Protein AF-A0A7J8SJQ9-F1 (afdb_monomer_lite)

Organism: Gossypium davidsonii (NCBI:txid34287)

Secondary structure (DSSP, 8-state):
-HHHHHHHHHHHHHHTSTT--TTHHHHHHHHGGGGHHHHHHHHHS-HHHHHHHHHHH-

Radius of gyration: 10.3 Å; chains: 1; bounding box: 23×21×30 Å

Sequence (58 aa):
MVIQESALKLYLTLCEVEGLIEDEPYRASSKIPDYLTQMFIFFSLPSSVRLEWVRRFL

pLDDT: mean 87.04, std 7.17, range [59.59, 94.5]

Structure (mmCIF, N/CA/C/O backbone):
data_AF-A0A7J8SJQ9-F1
#
_entry.id   AF-A0A7J8SJQ9-F1
#
loop_
_atom_site.group_PDB
_atom_site.id
_atom_site.type_symbol
_atom_site.label_atom_id
_atom_site.label_alt_id
_atom_site.label_comp_id
_atom_site.label_asym_id
_atom_site.label_entity_id
_atom_site.label_seq_id
_atom_site.pdbx_PDB_ins_code
_atom_site.Cartn_x
_atom_site.Cartn_y
_atom_site.Cartn_z
_atom_site.occupancy
_atom_site.B_iso_or_equiv
_atom_site.auth_seq_id
_atom_site.auth_comp_id
_atom_site.auth_asym_id
_atom_site.auth_atom_id
_atom_site.pdbx_PDB_model_num
ATOM 1 N N . MET A 1 1 ? -2.759 7.891 19.551 1.00 59.59 1 MET A N 1
ATOM 2 C CA . MET A 1 1 ? -1.546 7.221 19.034 1.00 59.59 1 MET A CA 1
ATOM 3 C C . MET A 1 1 ? -1.793 6.333 17.801 1.00 59.59 1 MET A C 1
ATOM 5 O O . MET A 1 1 ? -0.830 5.969 17.155 1.00 59.59 1 MET A O 1
ATOM 9 N N . VAL A 1 2 ? -3.045 6.057 17.397 1.00 69.06 2 VAL A N 1
ATOM 10 C CA . VAL A 1 2 ? -3.381 5.103 16.307 1.00 69.06 2 VAL A CA 1
ATOM 11 C C . VAL A 1 2 ? -3.049 5.605 14.886 1.00 69.06 2 VAL A C 1
ATOM 13 O O . VAL A 1 2 ? -2.708 4.822 14.000 1.00 69.06 2 VAL A O 1
ATOM 16 N N . ILE A 1 3 ? -3.125 6.920 14.645 1.00 72.94 3 ILE A N 1
ATOM 17 C CA . ILE A 1 3 ? -2.905 7.503 13.306 1.00 72.94 3 ILE A CA 1
ATOM 18 C C . ILE A 1 3 ? -1.421 7.460 12.910 1.00 72.94 3 ILE A C 1
ATOM 20 O O . ILE A 1 3 ? -1.107 7.143 11.768 1.00 72.94 3 ILE A O 1
ATOM 24 N N . GLN A 1 4 ? -0.506 7.709 13.854 1.00 77.25 4 GLN A N 1
ATOM 25 C CA . GLN A 1 4 ? 0.941 7.662 13.599 1.00 77.25 4 GLN A CA 1
ATOM 26 C C . GLN A 1 4 ? 1.416 6.244 13.261 1.00 77.25 4 GLN A C 1
ATOM 28 O O . GLN A 1 4 ? 2.171 6.065 12.311 1.00 77.25 4 GLN A O 1
ATOM 33 N N . GLU A 1 5 ? 0.925 5.232 13.981 1.00 84.06 5 GLU A N 1
ATOM 34 C CA . GLU A 1 5 ? 1.226 3.822 13.693 1.00 84.06 5 GLU A CA 1
ATOM 35 C C . GLU A 1 5 ? 0.712 3.408 12.310 1.00 84.06 5 GLU A C 1
ATOM 37 O O . GLU A 1 5 ? 1.396 2.710 11.562 1.00 84.06 5 GLU A O 1
ATOM 42 N N . SER A 1 6 ? -0.475 3.890 11.936 1.00 82.00 6 SER A N 1
ATOM 43 C CA . SER A 1 6 ? -1.072 3.611 10.630 1.00 82.00 6 SER A CA 1
ATOM 44 C C . SER A 1 6 ? -0.318 4.297 9.486 1.00 82.00 6 SER A C 1
ATOM 46 O O . SER A 1 6 ? -0.095 3.678 8.448 1.00 82.00 6 SER A O 1
ATOM 48 N N . ALA A 1 7 ? 0.123 5.542 9.688 1.00 82.31 7 ALA A N 1
ATOM 49 C CA . ALA A 1 7 ? 0.943 6.279 8.728 1.00 82.31 7 ALA A CA 1
ATOM 50 C C . ALA A 1 7 ? 2.328 5.637 8.545 1.00 82.31 7 ALA A C 1
ATOM 52 O O . ALA A 1 7 ? 2.800 5.499 7.418 1.00 82.31 7 ALA A O 1
ATOM 53 N N . LEU A 1 8 ? 2.950 5.168 9.633 1.00 87.81 8 LEU A N 1
ATOM 54 C CA . LEU A 1 8 ? 4.208 4.425 9.564 1.00 87.81 8 LEU A CA 1
ATOM 55 C C . LEU A 1 8 ? 4.032 3.110 8.796 1.00 87.81 8 LEU A C 1
ATOM 57 O O . LEU A 1 8 ? 4.809 2.807 7.894 1.00 87.81 8 LEU A O 1
ATOM 61 N N . LYS A 1 9 ? 2.979 2.347 9.110 1.00 90.88 9 LYS A N 1
ATOM 62 C CA . LYS A 1 9 ? 2.656 1.103 8.403 1.00 90.88 9 LYS A CA 1
ATOM 63 C C . LYS A 1 9 ? 2.415 1.343 6.913 1.00 90.88 9 LYS A C 1
ATOM 65 O O . LYS A 1 9 ? 2.851 0.540 6.090 1.00 90.88 9 LYS A O 1
ATOM 70 N N . LEU A 1 10 ? 1.733 2.434 6.571 1.00 89.88 10 LEU A N 1
ATOM 71 C CA . LEU A 1 10 ? 1.491 2.838 5.191 1.00 89.88 10 LEU A CA 1
ATOM 72 C C . LEU A 1 10 ? 2.805 3.115 4.463 1.00 89.88 10 LEU A C 1
ATOM 74 O O . LEU A 1 10 ? 3.020 2.553 3.394 1.00 89.88 10 LEU A O 1
ATOM 78 N N . TYR A 1 11 ? 3.676 3.938 5.048 1.00 90.62 11 TYR A N 1
ATOM 79 C CA . TYR A 1 11 ? 4.976 4.259 4.464 1.00 90.62 11 TYR A CA 1
ATOM 80 C C . TYR A 1 11 ? 5.808 2.996 4.209 1.00 90.62 11 TYR A C 1
ATOM 82 O O . TYR A 1 11 ? 6.270 2.781 3.093 1.00 90.62 11 TYR A O 1
ATOM 90 N N . LEU A 1 12 ? 5.911 2.110 5.204 1.00 92.25 12 LEU A N 1
ATOM 91 C CA . LEU A 1 12 ? 6.632 0.841 5.062 1.00 92.25 12 LEU A CA 1
ATOM 92 C C . LEU A 1 12 ? 6.038 -0.034 3.952 1.00 92.25 12 LEU A C 1
ATOM 94 O O . LEU A 1 12 ? 6.772 -0.557 3.122 1.00 92.25 12 LEU A O 1
ATOM 98 N N . THR A 1 13 ? 4.707 -0.128 3.886 1.00 92.31 13 THR A N 1
ATOM 99 C CA . THR A 1 13 ? 4.028 -0.912 2.844 1.00 92.31 13 THR A CA 1
ATOM 100 C C . THR A 1 13 ? 4.258 -0.320 1.453 1.00 92.31 13 THR A C 1
ATOM 102 O O . THR A 1 13 ? 4.353 -1.071 0.492 1.00 92.31 13 THR A O 1
ATOM 105 N N . LEU A 1 14 ? 4.343 1.009 1.323 1.00 91.81 14 LEU A N 1
ATOM 106 C CA . LEU A 1 14 ? 4.675 1.673 0.060 1.00 91.81 14 LEU A CA 1
ATOM 107 C C . LEU A 1 14 ? 6.121 1.383 -0.360 1.00 91.81 14 LEU A C 1
ATOM 109 O O . LEU A 1 14 ? 6.348 1.104 -1.528 1.00 91.81 14 LEU A O 1
ATOM 113 N N . CYS A 1 15 ? 7.081 1.378 0.568 1.00 91.12 15 CYS A N 1
ATOM 114 C CA . CYS A 1 15 ? 8.471 1.012 0.264 1.00 91.12 15 CYS A CA 1
ATOM 115 C C . CYS A 1 15 ? 8.627 -0.433 -0.242 1.00 91.12 15 CYS A C 1
ATOM 117 O O . CYS A 1 15 ? 9.575 -0.723 -0.965 1.00 91.12 15 CYS A O 1
ATOM 119 N N . GLU A 1 16 ? 7.709 -1.330 0.123 1.00 92.50 16 GLU A N 1
ATOM 120 C CA . GLU A 1 16 ? 7.687 -2.727 -0.334 1.00 92.50 16 GLU A CA 1
ATOM 121 C C . GLU A 1 16 ? 7.027 -2.911 -1.713 1.00 92.50 16 GLU A C 1
ATOM 123 O O . GLU A 1 16 ? 7.097 -3.997 -2.289 1.00 92.50 16 GLU A O 1
ATOM 128 N N . VAL A 1 17 ? 6.371 -1.882 -2.263 1.00 91.56 17 VAL A N 1
ATOM 129 C CA . VAL A 1 17 ? 5.769 -1.963 -3.600 1.00 91.56 17 VAL A CA 1
ATOM 130 C C . VAL A 1 17 ? 6.871 -1.875 -4.654 1.00 91.56 17 VAL A C 1
ATOM 132 O O . VAL A 1 17 ? 7.411 -0.804 -4.933 1.00 91.56 17 VAL A O 1
ATOM 135 N N . GLU A 1 18 ? 7.174 -3.010 -5.283 1.00 91.56 18 GLU A N 1
ATOM 136 C CA . GLU A 1 18 ? 8.106 -3.069 -6.408 1.00 91.56 18 GLU A CA 1
ATOM 137 C C . GLU A 1 18 ? 7.679 -2.130 -7.547 1.00 91.56 18 GLU A C 1
ATOM 139 O O . GLU A 1 18 ? 6.510 -2.076 -7.935 1.00 91.56 18 GLU A O 1
ATOM 144 N N . GLY A 1 19 ? 8.645 -1.406 -8.118 1.00 90.06 19 GLY A N 1
ATOM 145 C CA . GLY A 1 19 ? 8.428 -0.529 -9.272 1.00 90.06 19 GLY A CA 1
ATOM 146 C C . GLY A 1 19 ? 8.004 0.905 -8.944 1.00 90.06 19 GLY A C 1
ATOM 147 O O . GLY A 1 19 ? 7.767 1.667 -9.888 1.00 90.06 19 GLY A O 1
ATOM 148 N N . LEU A 1 20 ? 7.928 1.270 -7.657 1.00 89.81 20 LEU A N 1
ATOM 149 C CA . LEU A 1 20 ? 7.909 2.669 -7.230 1.00 89.81 20 LEU A CA 1
ATOM 150 C C . LEU A 1 20 ? 9.315 3.277 -7.290 1.00 89.81 20 LEU A C 1
ATOM 152 O O . LEU A 1 20 ? 10.308 2.631 -6.953 1.00 89.81 20 LEU A O 1
ATOM 156 N N . ILE A 1 21 ? 9.391 4.533 -7.718 1.00 89.88 21 ILE A N 1
ATOM 157 C CA . ILE A 1 21 ? 10.616 5.339 -7.693 1.00 89.88 21 ILE A CA 1
ATOM 158 C C . ILE A 1 21 ? 10.836 5.848 -6.261 1.00 89.88 21 ILE A C 1
ATOM 160 O O . ILE A 1 21 ? 9.880 6.059 -5.526 1.00 89.88 21 ILE A O 1
ATOM 164 N N . GLU A 1 22 ? 12.088 6.084 -5.866 1.00 85.00 22 GLU A N 1
ATOM 165 C CA . GLU A 1 22 ? 12.517 6.415 -4.494 1.00 85.00 22 GLU A CA 1
ATOM 166 C C . GLU A 1 22 ? 11.692 7.521 -3.787 1.00 85.00 22 GLU A C 1
ATOM 168 O O . GLU A 1 22 ? 11.463 7.443 -2.583 1.00 85.00 22 GLU A O 1
ATOM 173 N N . ASP A 1 23 ? 11.178 8.512 -4.527 1.00 89.81 23 ASP A N 1
ATOM 174 C CA . ASP A 1 23 ? 10.383 9.634 -3.989 1.00 89.81 23 ASP A CA 1
ATOM 175 C C . ASP A 1 23 ? 8.858 9.368 -3.961 1.00 89.81 23 ASP A C 1
ATOM 177 O O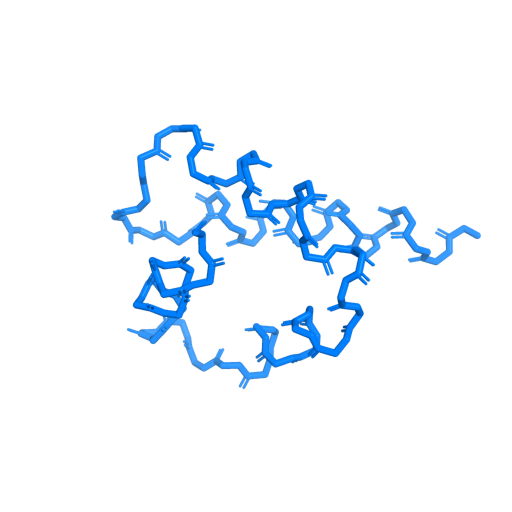 . ASP A 1 23 ? 8.100 10.043 -3.259 1.00 89.81 23 ASP A O 1
ATOM 181 N N . GLU A 1 24 ? 8.367 8.373 -4.705 1.00 91.00 24 GLU A N 1
ATOM 182 C CA . GLU A 1 24 ? 6.933 8.063 -4.798 1.00 91.00 24 GLU A CA 1
ATOM 183 C C . GLU A 1 24 ? 6.322 7.574 -3.470 1.00 91.00 24 GLU A C 1
ATOM 185 O O . GLU A 1 24 ? 5.236 8.055 -3.125 1.00 91.00 24 GLU A O 1
ATOM 190 N N . PRO A 1 25 ? 6.983 6.712 -2.665 1.00 90.25 25 PRO A N 1
ATOM 1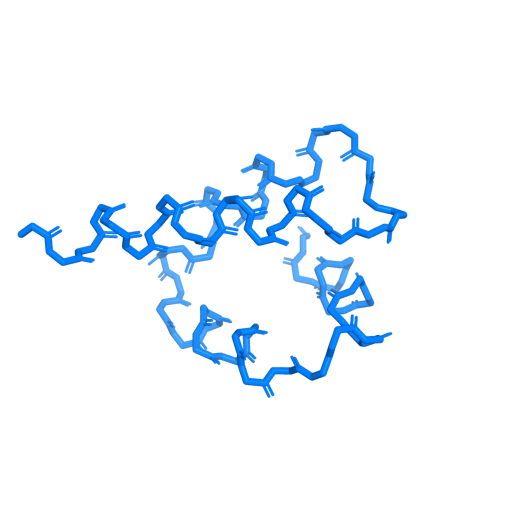91 C CA . PRO A 1 25 ? 6.503 6.344 -1.334 1.00 90.25 25 PRO A CA 1
ATOM 192 C C . PRO A 1 25 ? 6.329 7.554 -0.417 1.00 90.25 25 PRO A C 1
ATOM 194 O O . PRO A 1 25 ? 5.324 7.654 0.288 1.00 90.25 25 PRO A O 1
ATOM 197 N N . TYR A 1 26 ? 7.265 8.507 -0.460 1.00 88.75 26 TYR A N 1
ATOM 198 C CA . TYR A 1 26 ? 7.189 9.722 0.344 1.00 88.75 26 TYR A CA 1
ATOM 199 C C . TYR A 1 26 ? 5.991 10.581 -0.074 1.00 88.75 26 TYR A C 1
ATOM 201 O O . TYR A 1 26 ? 5.147 10.909 0.763 1.00 88.75 26 TYR A O 1
ATOM 209 N N . ARG A 1 27 ? 5.840 10.858 -1.377 1.00 88.88 27 ARG A N 1
ATOM 210 C CA . ARG A 1 27 ? 4.698 11.620 -1.914 1.00 88.88 27 ARG A CA 1
ATOM 211 C C . ARG A 1 27 ? 3.348 10.958 -1.655 1.00 88.88 27 ARG A C 1
ATOM 213 O O . ARG A 1 27 ? 2.369 11.649 -1.382 1.00 88.88 27 ARG A O 1
ATOM 220 N N . ALA A 1 28 ? 3.276 9.634 -1.749 1.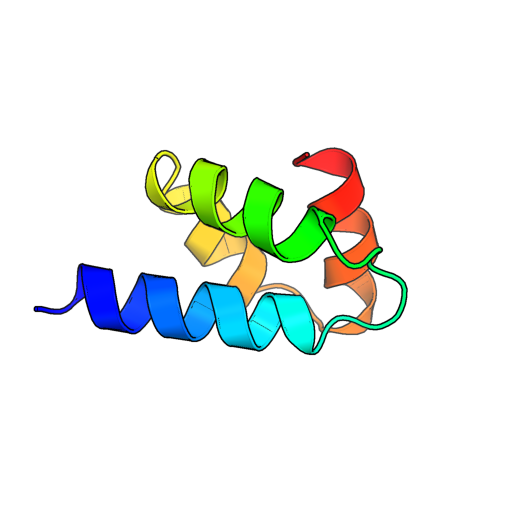00 87.31 28 ALA A N 1
ATOM 221 C CA . ALA A 1 28 ? 2.041 8.905 -1.495 1.00 87.31 28 ALA A CA 1
ATOM 222 C C . ALA A 1 28 ? 1.715 8.944 0.004 1.00 87.31 28 ALA A C 1
ATOM 224 O O . ALA A 1 28 ? 0.592 9.272 0.384 1.00 87.31 28 ALA A O 1
ATOM 225 N N . SER A 1 29 ? 2.708 8.709 0.866 1.00 86.94 29 SER A N 1
ATOM 226 C CA . SER A 1 29 ? 2.536 8.738 2.322 1.00 86.94 29 SER A CA 1
ATOM 227 C C . SER A 1 29 ? 2.169 10.114 2.885 1.00 86.94 29 SER A C 1
ATOM 229 O O . SER A 1 29 ? 1.520 10.167 3.924 1.00 86.94 29 SER A O 1
ATOM 231 N N . SER A 1 30 ? 2.529 11.214 2.215 1.00 85.31 30 SER A N 1
ATOM 232 C CA . SER A 1 30 ? 2.145 12.565 2.641 1.00 85.31 30 SER A CA 1
ATOM 233 C C . SER A 1 30 ? 0.717 12.938 2.238 1.00 85.31 30 SER A C 1
ATOM 235 O O . SER A 1 30 ? 0.071 13.683 2.962 1.00 85.31 30 SER A O 1
ATOM 237 N N . LYS A 1 31 ? 0.202 12.389 1.128 1.00 82.88 31 LYS A N 1
ATOM 238 C CA . LYS A 1 31 ? -1.161 12.646 0.632 1.00 82.88 31 LYS A CA 1
ATOM 239 C C . LYS A 1 31 ? -2.215 11.710 1.236 1.00 82.88 31 LYS A C 1
ATOM 241 O O . LYS A 1 31 ? -3.326 12.137 1.518 1.00 82.88 31 LYS A O 1
ATOM 246 N N . ILE A 1 32 ? -1.919 10.420 1.401 1.00 78.50 32 ILE A N 1
ATOM 247 C CA . ILE A 1 32 ? -2.912 9.395 1.791 1.00 78.50 32 ILE A CA 1
ATOM 248 C C . ILE A 1 32 ? -3.545 9.626 3.182 1.00 78.50 32 ILE A C 1
ATOM 250 O O . ILE A 1 32 ? -4.748 9.393 3.303 1.00 78.50 32 ILE A O 1
ATOM 254 N N . PRO A 1 3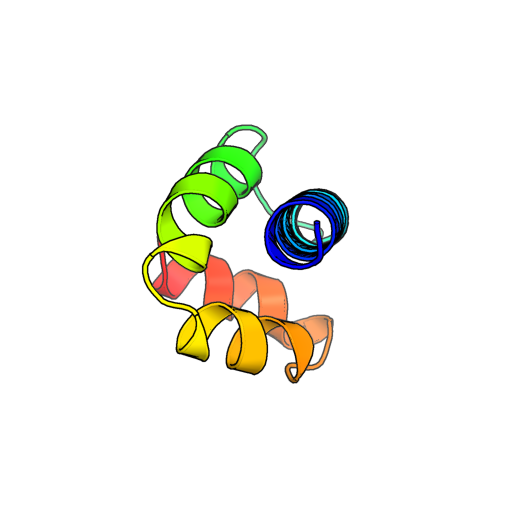3 ? -2.825 10.074 4.232 1.00 67.94 33 PRO A N 1
ATOM 255 C CA . PRO A 1 33 ? -3.425 10.344 5.542 1.00 67.94 33 PRO A CA 1
ATOM 256 C C . PRO A 1 33 ? -4.508 11.431 5.515 1.00 67.94 33 PRO A C 1
ATOM 258 O O . PRO A 1 33 ? -5.471 11.332 6.276 1.00 67.94 33 PRO A O 1
ATOM 261 N N . ASP A 1 34 ? -4.403 12.406 4.605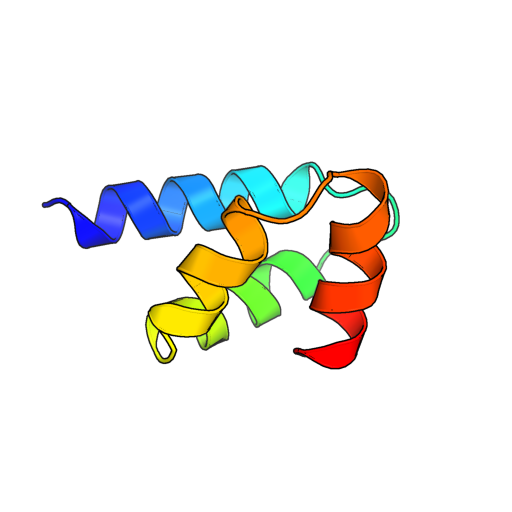 1.00 74.50 34 ASP A N 1
ATOM 262 C CA . ASP A 1 34 ? -5.427 13.441 4.388 1.00 74.50 34 ASP A CA 1
ATOM 263 C C . ASP A 1 34 ? -6.707 12.862 3.761 1.00 74.50 34 ASP A C 1
ATOM 265 O O . ASP A 1 34 ? -7.796 13.426 3.879 1.00 74.50 34 ASP A O 1
ATOM 269 N N . TYR A 1 35 ? -6.591 11.681 3.148 1.00 76.06 35 TYR A N 1
ATOM 270 C CA . TYR A 1 35 ? -7.679 10.915 2.558 1.00 76.06 35 TYR A CA 1
ATOM 271 C C . TYR A 1 35 ? -7.767 9.536 3.214 1.00 76.06 35 TYR A C 1
ATOM 273 O O . TYR A 1 35 ? -7.540 8.523 2.557 1.00 76.06 35 TYR A O 1
ATOM 281 N N . LEU A 1 36 ? -8.132 9.471 4.500 1.00 79.75 36 LEU A N 1
ATOM 282 C CA . LEU A 1 36 ? -8.232 8.215 5.268 1.00 79.75 36 LEU A CA 1
ATOM 283 C C . LEU A 1 36 ? -8.888 7.053 4.489 1.00 79.75 36 LEU A C 1
ATOM 285 O O . LEU A 1 36 ? -8.415 5.921 4.555 1.00 79.75 36 LEU A O 1
ATOM 289 N N . THR A 1 37 ? -9.923 7.323 3.685 1.00 86.38 37 THR A N 1
ATOM 290 C CA . THR A 1 37 ? -10.571 6.341 2.794 1.00 86.38 37 THR A CA 1
ATOM 291 C C . THR A 1 37 ? -9.612 5.705 1.779 1.00 86.38 37 THR A C 1
ATOM 293 O O . THR A 1 37 ? -9.677 4.503 1.541 1.00 86.38 37 THR A O 1
ATOM 296 N N . GLN A 1 38 ? -8.696 6.479 1.199 1.00 86.88 38 GLN A N 1
ATOM 297 C CA . GLN A 1 38 ? -7.680 6.001 0.255 1.00 86.88 38 GLN A CA 1
ATOM 298 C C . GLN A 1 38 ? -6.667 5.091 0.945 1.00 86.88 38 GLN A C 1
ATOM 300 O O . GLN A 1 38 ? -6.248 4.094 0.364 1.00 86.88 38 GLN A O 1
ATOM 305 N N . MET A 1 39 ? -6.351 5.363 2.214 1.00 87.19 39 MET A N 1
ATOM 306 C CA . MET A 1 39 ? -5.517 4.473 3.019 1.00 87.19 39 MET A CA 1
ATOM 307 C C . MET A 1 39 ? -6.183 3.103 3.205 1.00 87.19 39 MET A C 1
ATOM 309 O O . MET A 1 39 ? -5.543 2.068 3.024 1.00 87.19 39 MET A O 1
ATOM 313 N N . PHE A 1 40 ? -7.485 3.087 3.512 1.00 87.12 40 PHE A N 1
ATOM 314 C CA . PHE A 1 40 ? -8.253 1.843 3.625 1.00 87.12 40 PHE A CA 1
ATOM 315 C C . PHE A 1 40 ? -8.335 1.083 2.300 1.00 87.12 40 PHE A C 1
ATOM 317 O O . PHE A 1 40 ? -8.160 -0.137 2.289 1.00 87.12 40 PHE A O 1
ATOM 324 N N . ILE A 1 41 ? -8.562 1.788 1.189 1.00 90.44 41 ILE A N 1
ATOM 325 C CA . ILE A 1 41 ? -8.564 1.184 -0.147 1.00 90.44 41 ILE A CA 1
ATOM 326 C C . ILE A 1 41 ? -7.197 0.559 -0.427 1.00 90.44 41 ILE A C 1
ATOM 328 O O . ILE A 1 41 ? -7.142 -0.634 -0.709 1.00 90.44 41 ILE A O 1
ATOM 332 N N . PHE A 1 42 ? -6.103 1.306 -0.258 1.00 91.50 42 PHE A N 1
ATOM 333 C CA . PHE A 1 42 ? -4.741 0.823 -0.496 1.00 91.50 42 PHE A CA 1
ATOM 334 C C . PHE A 1 42 ? -4.429 -0.474 0.263 1.00 91.50 42 PHE A C 1
ATOM 336 O O . PHE A 1 42 ? -3.961 -1.446 -0.333 1.00 91.50 42 PHE A O 1
ATOM 343 N N . PHE A 1 43 ? -4.747 -0.535 1.56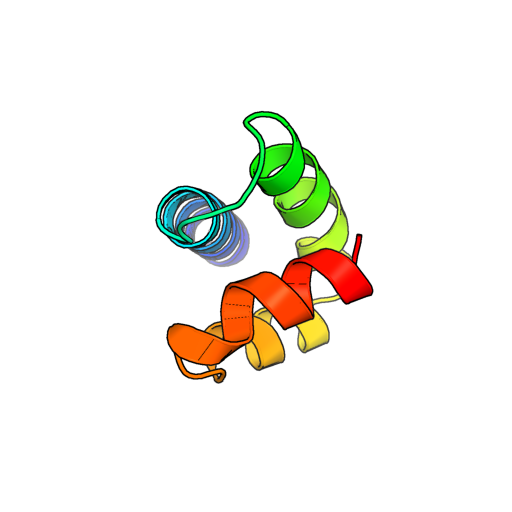0 1.00 90.06 43 PHE A N 1
ATOM 344 C CA . PHE A 1 43 ? -4.518 -1.744 2.355 1.00 90.06 43 PHE A CA 1
ATOM 345 C C . PHE A 1 43 ? -5.412 -2.923 1.957 1.00 90.06 43 PHE A C 1
ATOM 347 O O . PHE A 1 43 ? -5.003 -4.072 2.127 1.00 90.06 43 PHE A O 1
ATOM 354 N N . SER A 1 44 ? -6.595 -2.654 1.403 1.00 92.31 44 SER A N 1
ATOM 355 C CA . SER A 1 44 ? -7.530 -3.682 0.931 1.00 92.31 44 SER A CA 1
ATOM 356 C C . SER A 1 44 ? -7.156 -4.249 -0.444 1.00 92.31 44 SER A C 1
ATOM 358 O O . SER A 1 44 ? -7.672 -5.293 -0.839 1.00 92.31 44 SER A O 1
ATOM 360 N N . LEU A 1 45 ? -6.267 -3.581 -1.187 1.00 93.88 45 LEU A N 1
ATOM 361 C CA . LEU A 1 45 ? -5.842 -4.021 -2.512 1.00 93.88 45 LEU A CA 1
ATOM 362 C C . LEU A 1 45 ? -4.830 -5.180 -2.444 1.00 93.88 45 LEU A C 1
ATOM 364 O O . LEU A 1 45 ? -3.906 -5.142 -1.617 1.00 93.88 45 LEU A O 1
ATOM 368 N N . PRO A 1 46 ? -4.927 -6.166 -3.362 1.00 94.12 46 PRO A N 1
ATOM 369 C CA . PRO A 1 46 ? -3.866 -7.139 -3.606 1.00 94.12 46 PRO A CA 1
ATOM 370 C C . PRO A 1 46 ? -2.544 -6.454 -3.960 1.00 94.12 46 PRO A C 1
ATOM 372 O O . PRO A 1 46 ? -2.542 -5.451 -4.672 1.00 94.12 46 PRO A O 1
ATOM 375 N N . SER A 1 47 ? -1.416 -7.032 -3.538 1.00 90.31 47 SER A N 1
ATOM 376 C CA . SER A 1 47 ? -0.083 -6.466 -3.814 1.00 90.31 47 SER A CA 1
ATOM 377 C C . SER A 1 47 ? 0.138 -6.163 -5.305 1.00 90.31 47 SER A C 1
ATOM 379 O O . SER A 1 47 ? 0.622 -5.090 -5.657 1.00 90.31 47 SER A O 1
ATOM 381 N N . SER A 1 48 ? -0.355 -7.038 -6.192 1.00 91.12 48 SER A N 1
ATOM 382 C CA . SER A 1 48 ? -0.203 -6.923 -7.649 1.00 91.12 48 SER A CA 1
ATOM 383 C C . SER A 1 48 ? -0.810 -5.661 -8.268 1.00 91.12 48 SER A C 1
ATOM 385 O O . SER A 1 48 ? -0.424 -5.289 -9.371 1.00 91.12 48 SER A O 1
ATOM 387 N N . VAL A 1 49 ? -1.768 -5.009 -7.601 1.00 94.25 49 VAL A N 1
ATOM 388 C CA . VAL A 1 49 ? -2.436 -3.799 -8.116 1.00 94.25 49 VAL A CA 1
ATOM 389 C C . VAL A 1 49 ? -2.076 -2.535 -7.336 1.00 94.25 49 VAL A C 1
ATOM 391 O O . VAL A 1 49 ? -2.497 -1.443 -7.718 1.00 94.25 49 VAL A O 1
ATOM 394 N N . ARG A 1 50 ? -1.282 -2.650 -6.262 1.00 93.44 50 ARG A N 1
ATOM 395 C CA . ARG A 1 50 ? -0.891 -1.502 -5.428 1.00 93.44 50 ARG A CA 1
ATOM 396 C C . ARG A 1 50 ? -0.034 -0.501 -6.192 1.00 93.44 50 ARG A C 1
ATOM 398 O O . ARG A 1 50 ? -0.274 0.691 -6.059 1.00 93.44 50 ARG A O 1
ATOM 405 N N . LEU A 1 51 ? 0.889 -0.968 -7.033 1.00 94.00 51 LEU A N 1
ATOM 406 C CA . LEU A 1 51 ? 1.720 -0.095 -7.870 1.00 94.00 51 LEU A CA 1
ATOM 407 C C . LEU A 1 51 ? 0.871 0.799 -8.783 1.00 94.00 51 LEU A C 1
ATOM 409 O O . LEU A 1 51 ? 1.026 2.017 -8.795 1.00 94.00 51 LEU A O 1
ATOM 413 N N . GLU A 1 52 ? -0.053 0.192 -9.526 1.00 94.50 52 GLU A N 1
ATOM 414 C CA . GLU A 1 52 ? -0.929 0.913 -10.451 1.00 94.50 52 GLU A CA 1
ATOM 415 C C . GLU A 1 52 ? -1.850 1.887 -9.711 1.00 94.50 52 GLU A C 1
ATOM 417 O O . GLU A 1 52 ? -2.086 3.003 -10.171 1.00 94.50 52 GLU A O 1
ATOM 422 N N . TRP A 1 53 ? -2.346 1.494 -8.538 1.00 94.00 53 TRP A N 1
ATOM 423 C CA . TRP A 1 53 ? -3.136 2.387 -7.703 1.00 94.00 53 TRP A CA 1
ATOM 424 C C . TRP A 1 53 ? -2.325 3.602 -7.237 1.00 94.00 53 TRP A C 1
ATOM 426 O O . TRP A 1 53 ? -2.806 4.724 -7.374 1.00 94.00 53 TRP A O 1
ATOM 436 N N . VAL A 1 54 ? -1.087 3.406 -6.758 1.00 91.56 54 VAL A N 1
ATOM 437 C CA . VAL A 1 54 ? -0.219 4.508 -6.303 1.00 91.56 54 VAL A CA 1
ATOM 438 C C . VAL A 1 54 ? 0.067 5.470 -7.452 1.00 91.56 54 VAL A C 1
ATOM 440 O O . VAL A 1 54 ? -0.080 6.675 -7.277 1.00 91.56 54 VAL A O 1
ATOM 443 N N . ARG A 1 55 ? 0.366 4.955 -8.650 1.00 90.81 55 ARG A N 1
ATOM 444 C CA . ARG A 1 55 ? 0.591 5.778 -9.851 1.00 90.81 55 ARG A CA 1
ATOM 445 C C . ARG A 1 55 ? -0.610 6.634 -10.248 1.00 90.81 55 ARG A C 1
ATOM 447 O O . ARG A 1 55 ? -0.423 7.718 -10.779 1.00 90.81 55 ARG A O 1
ATOM 454 N N . ARG A 1 56 ? -1.835 6.149 -10.023 1.00 90.94 56 ARG A N 1
ATOM 455 C CA . ARG A 1 56 ? -3.073 6.906 -10.294 1.00 90.94 56 ARG A CA 1
ATOM 456 C C . ARG A 1 56 ? -3.438 7.880 -9.181 1.00 90.94 56 ARG A C 1
ATOM 458 O O . ARG A 1 56 ? -4.201 8.811 -9.420 1.00 90.94 56 ARG A O 1
ATOM 465 N N . PHE A 1 57 ? -2.985 7.598 -7.965 1.00 87.31 57 PHE A N 1
ATOM 466 C CA . PHE A 1 57 ? -3.269 8.398 -6.784 1.00 87.31 57 PHE A CA 1
ATOM 467 C C . PHE A 1 57 ? -2.317 9.597 -6.645 1.00 87.31 57 PHE A C 1
ATOM 469 O O . PHE A 1 57 ? -2.730 10.658 -6.167 1.00 87.31 57 PHE A O 1
ATOM 476 N N . LEU A 1 58 ? -1.049 9.418 -7.029 1.00 84.31 58 LEU A N 1
ATOM 477 C CA . LEU A 1 58 ? -0.024 10.463 -7.036 1.00 84.31 58 LEU A CA 1
ATOM 478 C C . LEU A 1 58 ? -0.328 11.581 -8.032 1.00 84.31 58 LEU A C 1
ATOM 480 O O . LEU A 1 58 ? -0.134 12.747 -7.600 1.00 84.31 58 LEU A O 1
#

Foldseek 3Di:
DVLVVLLVVQLVLLVVQPPDDPCLSVVLSVPVSVVVVLSVVLVVDDSVCNVVSSVVVD